Protein AF-A0AAN8XB93-F1 (afdb_monomer)

pLDDT: mean 81.36, std 16.28, range [37.06, 94.62]

Structure (mmCIF, N/CA/C/O backbone):
data_AF-A0AAN8XB93-F1
#
_entry.id   AF-A0AAN8XB93-F1
#
loop_
_atom_site.group_PDB
_atom_site.id
_atom_site.type_symbol
_atom_site.label_atom_id
_atom_site.label_alt_id
_atom_site.label_comp_id
_atom_site.label_asym_id
_atom_site.label_entity_id
_atom_site.label_seq_id
_atom_site.pdbx_PDB_ins_code
_atom_site.Cartn_x
_atom_site.Cartn_y
_atom_site.Cartn_z
_atom_site.occupancy
_atom_site.B_iso_or_equiv
_atom_site.auth_seq_id
_atom_site.auth_comp_id
_atom_site.auth_asym_id
_atom_site.auth_atom_id
_atom_site.pdbx_PDB_model_num
ATOM 1 N N . MET A 1 1 ? 2.899 13.174 -24.686 1.00 37.06 1 MET A N 1
ATOM 2 C CA . MET A 1 1 ? 2.748 13.073 -23.219 1.00 37.06 1 MET A CA 1
ATOM 3 C C . MET A 1 1 ? 1.898 11.842 -22.957 1.00 37.06 1 MET A C 1
ATOM 5 O O . MET A 1 1 ? 0.774 11.823 -23.434 1.00 37.06 1 MET A O 1
ATOM 9 N N . ARG A 1 2 ? 2.449 10.775 -22.360 1.00 38.81 2 ARG A N 1
ATOM 10 C CA . ARG A 1 2 ? 1.648 9.592 -21.995 1.00 38.81 2 ARG A CA 1
ATOM 11 C C . ARG A 1 2 ? 0.946 9.887 -20.676 1.00 38.81 2 ARG A C 1
ATOM 13 O O . ARG A 1 2 ? 1.606 10.317 -19.733 1.00 38.81 2 ARG A O 1
ATOM 20 N N . ASN A 1 3 ? -0.370 9.711 -20.660 1.00 40.78 3 ASN A N 1
ATOM 21 C CA . ASN A 1 3 ? -1.171 9.831 -19.453 1.00 40.78 3 ASN A CA 1
ATOM 22 C C . ASN A 1 3 ? -0.807 8.695 -18.496 1.00 40.78 3 ASN A C 1
ATOM 24 O O . ASN A 1 3 ? -0.714 7.539 -18.894 1.00 40.78 3 ASN A O 1
ATOM 28 N N . ILE A 1 4 ? -0.614 9.056 -17.232 1.00 54.22 4 ILE A N 1
ATOM 29 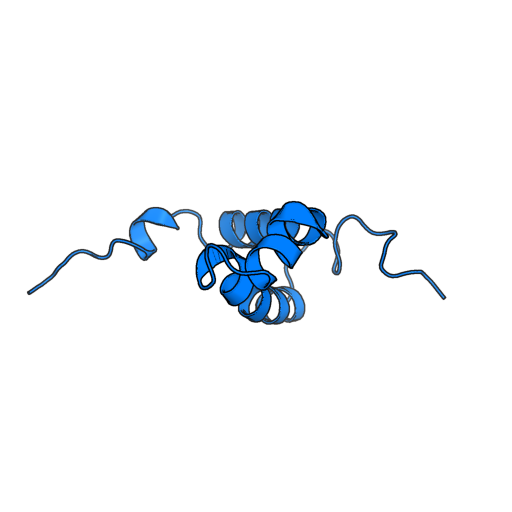C CA . ILE A 1 4 ? -0.286 8.158 -16.115 1.00 54.22 4 ILE A CA 1
ATOM 30 C C . ILE A 1 4 ? -1.392 7.118 -15.837 1.00 54.22 4 ILE A C 1
ATOM 32 O O . ILE A 1 4 ? -1.168 6.164 -15.105 1.00 54.22 4 ILE A O 1
ATOM 36 N N . SER A 1 5 ? -2.573 7.270 -16.439 1.00 55.66 5 SER A N 1
ATOM 37 C CA . SER A 1 5 ? -3.717 6.372 -16.264 1.00 55.66 5 SER A CA 1
ATOM 38 C C . SER A 1 5 ? -3.709 5.123 -17.154 1.00 55.66 5 SER A C 1
ATOM 40 O O . SER A 1 5 ? -4.588 4.290 -16.986 1.00 55.66 5 SER A O 1
ATOM 42 N N . ASP A 1 6 ? -2.778 5.007 -18.109 1.00 47.09 6 ASP A N 1
ATOM 43 C CA . ASP A 1 6 ? -2.829 3.994 -19.184 1.00 47.09 6 ASP A CA 1
ATOM 44 C C . ASP A 1 6 ? -1.877 2.802 -18.991 1.00 47.09 6 ASP A C 1
ATOM 46 O O . ASP A 1 6 ? -1.701 1.986 -19.897 1.00 47.09 6 ASP A O 1
ATOM 50 N N . THR A 1 7 ? -1.229 2.683 -17.834 1.00 46.56 7 THR A N 1
ATOM 51 C CA . THR A 1 7 ? -0.376 1.531 -17.527 1.00 46.56 7 THR A CA 1
ATOM 52 C C . THR A 1 7 ? -0.857 0.872 -16.250 1.00 46.56 7 THR A C 1
ATOM 54 O O . THR A 1 7 ? -0.866 1.518 -15.204 1.00 46.56 7 THR A O 1
ATOM 57 N N . ASP A 1 8 ? -1.201 -0.415 -16.346 1.00 52.03 8 ASP A N 1
ATOM 58 C CA . ASP A 1 8 ? -1.660 -1.264 -15.235 1.00 52.03 8 ASP A CA 1
ATOM 59 C C . ASP A 1 8 ? -0.697 -1.292 -14.038 1.00 52.03 8 ASP A C 1
ATOM 61 O O . ASP 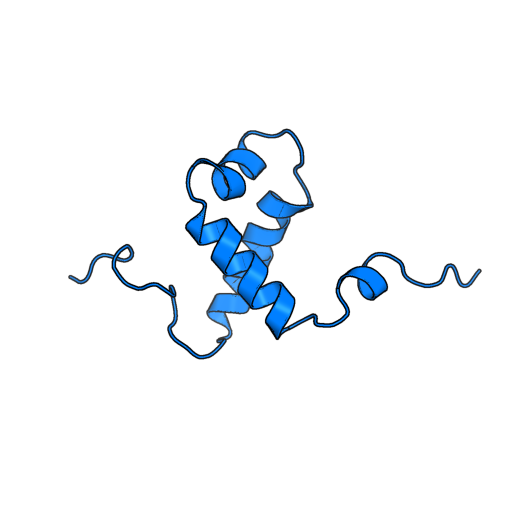A 1 8 ? -1.086 -1.696 -12.950 1.00 52.03 8 ASP A O 1
ATOM 65 N N . ASP A 1 9 ? 0.521 -0.773 -14.200 1.00 51.12 9 ASP A N 1
ATOM 66 C CA . ASP A 1 9 ? 1.470 -0.528 -13.132 1.00 51.12 9 ASP A CA 1
ATOM 67 C C . ASP A 1 9 ? 2.148 0.829 -13.314 1.00 51.12 9 ASP A C 1
ATOM 69 O O . ASP A 1 9 ? 2.758 1.090 -14.352 1.00 51.12 9 ASP A O 1
ATOM 73 N N . PHE A 1 10 ? 2.119 1.671 -12.277 1.00 52.47 10 PHE A N 1
ATOM 74 C CA . PHE A 1 10 ? 2.817 2.965 -12.237 1.00 52.47 10 PHE A CA 1
ATOM 75 C C . PHE A 1 10 ? 4.327 2.862 -12.566 1.00 52.47 10 PHE A C 1
ATOM 77 O O . PHE A 1 10 ? 4.940 3.869 -12.920 1.00 52.47 10 PHE A O 1
ATOM 84 N N . PHE A 1 11 ? 4.925 1.664 -12.484 1.00 57.88 11 PHE A N 1
ATOM 85 C CA . PHE A 1 11 ? 6.361 1.428 -12.677 1.00 57.88 11 PHE A CA 1
ATOM 86 C C . PHE A 1 11 ? 6.711 0.119 -13.430 1.00 57.88 11 PHE A C 1
ATOM 88 O O . PHE A 1 11 ? 7.885 -0.236 -13.537 1.00 57.88 11 PHE A O 1
ATOM 95 N N . GLY A 1 12 ? 5.725 -0.560 -14.034 1.00 61.41 12 GLY A N 1
ATOM 96 C CA . GLY A 1 12 ? 5.916 -1.807 -14.795 1.00 61.41 12 GLY A CA 1
ATOM 97 C C . GLY A 1 12 ? 5.966 -3.093 -13.949 1.00 61.41 12 GLY A C 1
ATOM 98 O O . GLY A 1 12 ? 5.533 -3.120 -12.801 1.00 61.41 12 GLY A O 1
ATOM 99 N N . ASP A 1 13 ? 6.506 -4.165 -14.543 1.00 64.88 13 ASP A N 1
ATOM 100 C CA . ASP A 1 13 ? 6.444 -5.556 -14.040 1.00 64.88 13 ASP A CA 1
ATOM 101 C C . ASP A 1 13 ? 7.471 -5.879 -12.928 1.00 64.88 13 ASP A C 1
ATOM 103 O O . ASP A 1 13 ? 7.479 -6.966 -12.356 1.00 64.88 13 ASP A O 1
ATOM 107 N N . ARG A 1 14 ? 8.385 -4.949 -12.611 1.00 72.50 14 ARG A N 1
ATOM 108 C CA . ARG A 1 14 ? 9.406 -5.134 -11.565 1.00 72.50 14 ARG A CA 1
ATOM 109 C C . ARG A 1 14 ? 9.307 -4.053 -10.505 1.00 72.50 14 ARG A C 1
ATOM 111 O O . ARG A 1 14 ? 9.363 -2.872 -10.824 1.00 72.50 14 ARG A O 1
ATOM 118 N N . LEU A 1 15 ? 9.281 -4.489 -9.248 1.00 79.12 15 LEU A N 1
ATOM 119 C CA . LEU A 1 15 ? 9.313 -3.619 -8.079 1.00 79.12 15 LEU A CA 1
ATOM 120 C C . LEU A 1 15 ? 10.579 -2.749 -8.088 1.00 79.12 15 LEU A C 1
ATOM 122 O O . LEU A 1 15 ? 11.695 -3.267 -8.194 1.00 79.12 15 LEU A O 1
ATOM 126 N N . CYS A 1 16 ? 10.417 -1.437 -7.949 1.00 83.38 16 CYS A N 1
ATOM 127 C CA . CYS A 1 16 ? 11.521 -0.490 -7.850 1.00 83.38 16 CYS A CA 1
ATOM 128 C C . CYS A 1 16 ? 11.471 0.323 -6.546 1.00 83.38 16 CYS A C 1
ATOM 130 O O . CYS A 1 16 ? 10.525 0.259 -5.766 1.00 83.38 16 CYS A O 1
ATOM 132 N N . THR A 1 17 ? 12.505 1.126 -6.284 1.00 85.31 17 THR A N 1
ATOM 133 C CA . THR A 1 17 ? 12.571 1.955 -5.067 1.00 85.31 17 THR A CA 1
ATOM 134 C C . THR A 1 17 ? 11.431 2.973 -4.981 1.00 85.31 17 THR A C 1
ATOM 136 O O . THR A 1 17 ? 10.96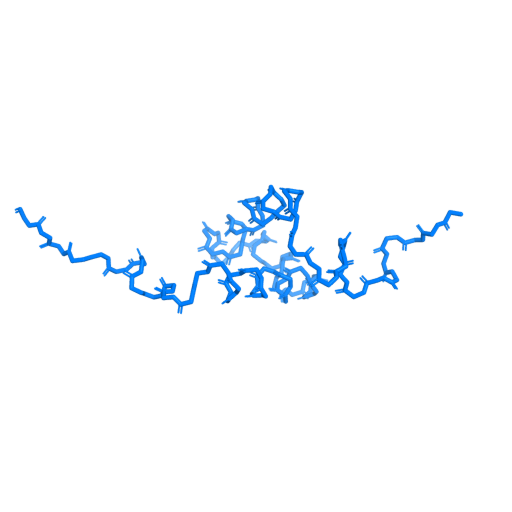4 3.273 -3.882 1.00 85.31 17 THR A O 1
ATOM 139 N N . ALA A 1 18 ? 10.965 3.492 -6.122 1.00 86.38 18 ALA A N 1
ATOM 140 C CA . ALA A 1 18 ? 9.825 4.403 -6.151 1.00 86.38 18 ALA A CA 1
ATOM 141 C C . ALA A 1 18 ? 8.541 3.701 -5.690 1.00 86.38 18 ALA A C 1
ATOM 143 O O . ALA A 1 18 ? 7.774 4.293 -4.932 1.00 86.38 18 ALA A O 1
ATOM 144 N N . ASP A 1 19 ? 8.361 2.425 -6.050 1.00 86.75 19 ASP A N 1
ATOM 145 C CA . ASP A 1 19 ? 7.213 1.642 -5.599 1.00 86.75 19 ASP A CA 1
ATOM 146 C C . ASP A 1 19 ? 7.172 1.510 -4.078 1.00 86.75 19 ASP A C 1
ATOM 148 O O . ASP A 1 19 ? 6.131 1.718 -3.461 1.00 86.75 19 ASP A O 1
ATOM 152 N N . CYS A 1 20 ? 8.322 1.250 -3.450 1.00 87.88 20 CYS A N 1
ATOM 153 C CA . CYS A 1 20 ? 8.417 1.169 -1.993 1.00 87.88 20 CYS A CA 1
ATOM 154 C C . CYS A 1 20 ? 8.032 2.493 -1.315 1.00 87.88 20 CYS A C 1
ATOM 156 O O . CYS A 1 20 ? 7.357 2.489 -0.284 1.00 87.88 20 CYS A O 1
ATOM 158 N N . ALA A 1 21 ? 8.445 3.629 -1.886 1.00 90.62 21 ALA A N 1
ATOM 159 C CA . ALA A 1 21 ? 8.120 4.946 -1.344 1.00 90.62 21 ALA A CA 1
ATOM 160 C C . ALA A 1 21 ? 6.618 5.257 -1.460 1.00 90.62 21 ALA A C 1
ATOM 162 O O . ALA A 1 21 ? 6.004 5.711 -0.491 1.00 90.62 21 ALA A O 1
ATOM 163 N N . VAL A 1 22 ? 6.017 4.968 -2.619 1.00 91.25 22 VAL A N 1
ATOM 164 C CA . VAL A 1 22 ? 4.579 5.163 -2.861 1.00 91.25 22 VAL A CA 1
ATOM 165 C C . VAL A 1 22 ? 3.751 4.225 -1.982 1.00 91.25 22 VAL A C 1
ATOM 167 O O . VAL A 1 22 ? 2.826 4.672 -1.303 1.00 91.25 22 VAL A O 1
ATOM 170 N N . PHE A 1 23 ? 4.125 2.946 -1.909 1.00 92.88 23 PHE A N 1
ATOM 171 C CA . PHE A 1 23 ? 3.506 1.970 -1.014 1.00 92.88 23 PHE A CA 1
ATOM 172 C C . PHE A 1 23 ? 3.552 2.416 0.451 1.00 92.88 23 PHE A C 1
ATOM 174 O O . PHE A 1 23 ? 2.553 2.314 1.162 1.00 92.88 23 PHE A O 1
ATOM 181 N N . GLY A 1 24 ? 4.679 2.970 0.906 1.00 92.31 24 GLY A N 1
ATOM 182 C CA . GLY A 1 24 ? 4.815 3.483 2.268 1.00 92.31 24 GLY A CA 1
ATOM 183 C C . GLY A 1 24 ? 3.762 4.539 2.616 1.00 92.31 24 GLY A C 1
ATOM 184 O O . GLY A 1 24 ? 3.201 4.505 3.707 1.00 92.31 24 GLY A O 1
ATOM 185 N N . GLN A 1 25 ? 3.424 5.428 1.681 1.00 93.44 25 GLN A N 1
ATOM 186 C CA . GLN A 1 25 ? 2.380 6.435 1.889 1.00 93.44 25 GLN A CA 1
ATOM 187 C C . GLN A 1 25 ? 0.973 5.841 1.780 1.00 93.44 25 GLN A C 1
ATOM 189 O O . GLN A 1 25 ? 0.132 6.081 2.646 1.00 93.44 25 GLN A O 1
ATOM 194 N N . LEU A 1 26 ? 0.714 5.041 0.743 1.00 94.44 26 LEU A N 1
ATOM 195 C CA . LEU A 1 26 ? -0.610 4.464 0.510 1.00 94.44 26 LEU A CA 1
ATOM 196 C C . LEU A 1 26 ? -1.013 3.454 1.590 1.00 94.44 26 LEU A C 1
ATOM 198 O O . LEU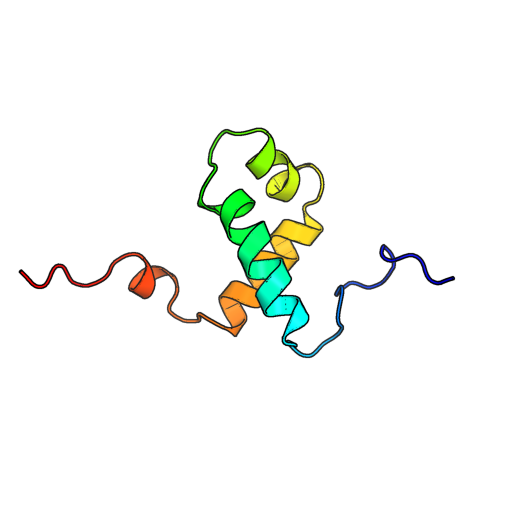 A 1 26 ? -2.184 3.394 1.956 1.00 94.44 26 LEU A O 1
ATOM 202 N N . SER A 1 27 ? -0.058 2.714 2.155 1.00 93.69 27 SER A N 1
ATOM 203 C CA . SER A 1 27 ? -0.310 1.766 3.247 1.00 93.69 27 SER A CA 1
ATOM 204 C C . SER A 1 27 ? -0.898 2.443 4.491 1.00 93.69 27 SER A C 1
ATOM 206 O O . SER A 1 27 ? -1.753 1.858 5.156 1.00 93.69 27 SER A O 1
ATOM 208 N N . GLN A 1 28 ? -0.518 3.698 4.767 1.00 94.44 28 GLN A N 1
ATOM 209 C CA . GLN A 1 28 ? -1.099 4.479 5.864 1.00 94.44 28 GLN A CA 1
ATOM 210 C C . GLN A 1 28 ? -2.578 4.777 5.626 1.00 94.44 28 GLN A C 1
ATOM 212 O O . GLN A 1 28 ? -3.383 4.685 6.547 1.00 94.44 28 GLN A O 1
ATOM 217 N N . LEU A 1 29 ? -2.945 5.102 4.387 1.00 94.50 29 LEU A N 1
ATOM 218 C CA . LEU A 1 29 ? -4.333 5.381 4.024 1.00 94.50 29 LEU A CA 1
ATOM 219 C C . LEU A 1 29 ? -5.165 4.094 3.993 1.00 94.50 29 LEU A C 1
ATOM 221 O O . LEU A 1 29 ? -6.312 4.099 4.420 1.00 94.50 29 LEU A O 1
ATOM 225 N N . MET A 1 30 ? -4.574 2.997 3.513 1.00 93.06 30 MET A N 1
ATOM 226 C CA . MET A 1 30 ? -5.268 1.731 3.283 1.00 93.06 30 MET A CA 1
ATOM 227 C C . MET A 1 30 ? -5.520 0.924 4.558 1.00 93.06 30 MET A C 1
ATOM 229 O O . MET A 1 30 ? -6.595 0.359 4.709 1.00 93.06 30 MET A O 1
ATOM 233 N N . TRP A 1 31 ? -4.540 0.838 5.463 1.00 92.31 31 TRP A N 1
ATOM 234 C CA . TRP A 1 31 ? -4.639 -0.025 6.651 1.00 92.31 31 TRP A CA 1
ATOM 235 C C . TRP A 1 31 ? -4.617 0.736 7.974 1.00 92.31 31 TRP A C 1
ATOM 237 O O . TRP A 1 31 ? -5.015 0.176 8.992 1.0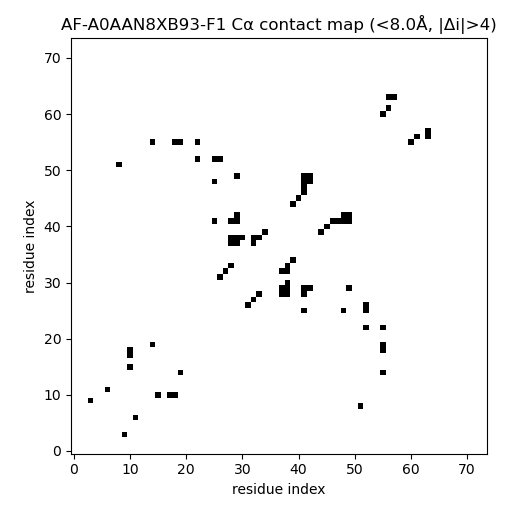0 92.31 31 TRP A O 1
ATOM 247 N N . ASN A 1 32 ? -4.178 1.997 7.979 1.00 91.94 32 ASN A N 1
ATOM 248 C CA . ASN A 1 32 ? -3.974 2.770 9.208 1.00 91.94 32 ASN A CA 1
ATOM 249 C C . ASN A 1 32 ? -5.004 3.900 9.404 1.00 91.94 32 ASN A C 1
ATOM 251 O O . ASN A 1 32 ? -4.919 4.645 10.379 1.00 91.94 32 ASN A O 1
ATOM 255 N N . ALA A 1 33 ? -5.986 4.031 8.503 1.00 91.81 33 ALA A N 1
ATOM 256 C CA . ALA A 1 33 ? -7.032 5.055 8.564 1.00 91.81 33 ALA A CA 1
ATOM 257 C C . ALA A 1 33 ? -8.465 4.506 8.345 1.00 91.81 33 ALA A C 1
ATOM 259 O O . ALA A 1 33 ? -9.220 5.102 7.566 1.00 91.81 33 ALA A O 1
ATOM 260 N N . PRO A 1 34 ? -8.866 3.407 9.019 1.00 91.75 34 PRO A N 1
ATOM 261 C CA . PRO A 1 34 ? -10.154 2.758 8.781 1.00 91.75 34 PRO A CA 1
ATOM 262 C C . PRO A 1 34 ? -11.345 3.675 9.102 1.00 91.75 34 PRO A C 1
ATOM 264 O O . PRO A 1 34 ? -11.328 4.433 10.073 1.00 91.75 34 PRO A O 1
ATOM 267 N N . GLY A 1 35 ? -12.392 3.603 8.285 1.00 91.00 35 GLY A N 1
ATOM 268 C CA . GLY A 1 35 ? -13.618 4.396 8.377 1.00 91.00 35 GLY A CA 1
ATOM 269 C C . GLY A 1 35 ? -13.468 5.858 7.952 1.00 91.00 35 GLY A C 1
ATOM 270 O O . GLY A 1 35 ? -14.412 6.638 8.090 1.00 91.00 35 GLY A O 1
ATOM 271 N N . THR A 1 36 ? -12.297 6.269 7.459 1.00 94.62 36 THR A N 1
ATOM 272 C CA . THR A 1 36 ? -12.059 7.654 7.039 1.00 94.62 36 THR A CA 1
ATOM 273 C C . THR A 1 36 ? -12.239 7.829 5.534 1.00 94.62 36 THR A C 1
ATOM 275 O O . THR A 1 36 ? -12.073 6.906 4.740 1.00 94.62 36 THR A O 1
ATOM 278 N N . ARG A 1 37 ? -12.462 9.076 5.104 1.00 93.69 37 ARG A N 1
ATOM 279 C CA . ARG A 1 37 ? -12.446 9.451 3.677 1.00 93.69 37 ARG A CA 1
ATOM 280 C C . ARG A 1 37 ? -11.138 9.100 2.954 1.00 93.69 37 ARG A C 1
ATOM 282 O O . ARG A 1 37 ? -11.116 9.081 1.729 1.00 93.69 37 ARG A O 1
ATOM 289 N N . TYR A 1 38 ? -10.047 8.910 3.694 1.00 91.44 38 TYR A N 1
ATOM 290 C CA . TYR A 1 38 ? -8.740 8.586 3.133 1.00 91.44 38 TYR A CA 1
ATOM 291 C C . TYR A 1 38 ? -8.619 7.105 2.792 1.00 91.44 38 TYR A C 1
ATOM 293 O O . TYR A 1 38 ? -8.053 6.782 1.752 1.00 91.44 38 TYR A O 1
ATOM 301 N N . GLU A 1 39 ? -9.210 6.231 3.607 1.00 94.19 39 GLU A N 1
ATOM 302 C CA . GLU A 1 39 ? -9.375 4.823 3.247 1.00 94.19 39 GLU A CA 1
ATOM 303 C C . GLU A 1 39 ? -10.243 4.717 1.993 1.00 94.19 39 GLU A C 1
ATOM 305 O O . GLU A 1 39 ? -9.782 4.175 0.992 1.00 94.19 39 GLU A O 1
ATOM 310 N N . ALA A 1 40 ? -11.426 5.348 1.994 1.00 93.56 40 ALA A N 1
ATOM 311 C CA . ALA A 1 40 ? -12.344 5.341 0.850 1.00 93.56 40 ALA A CA 1
ATOM 312 C C . ALA A 1 40 ? -11.701 5.871 -0.446 1.00 93.56 40 ALA A C 1
ATOM 314 O O . ALA A 1 40 ? -12.053 5.449 -1.547 1.00 93.56 40 ALA A O 1
ATOM 315 N N . LEU A 1 41 ? -10.713 6.768 -0.347 1.00 93.25 41 LEU A N 1
ATOM 316 C CA . LEU A 1 41 ? -9.960 7.232 -1.510 1.00 93.25 41 LEU A CA 1
ATOM 317 C C . LEU A 1 41 ? -9.203 6.085 -2.191 1.00 93.25 41 LEU A C 1
ATOM 319 O O . LEU A 1 41 ? -9.203 5.996 -3.415 1.00 93.25 41 LEU A O 1
ATOM 323 N N . VAL A 1 42 ? -8.583 5.204 -1.413 1.00 93.38 42 VAL A N 1
ATOM 324 C CA . VAL A 1 42 ? -7.755 4.102 -1.921 1.00 93.38 42 VAL A CA 1
ATOM 325 C C . VAL A 1 42 ? -8.581 2.837 -2.180 1.00 93.38 42 VAL A C 1
ATOM 327 O O . VAL A 1 42 ? -8.235 2.055 -3.065 1.00 93.38 42 VAL A O 1
ATOM 330 N N . THR A 1 43 ? -9.672 2.628 -1.440 1.00 9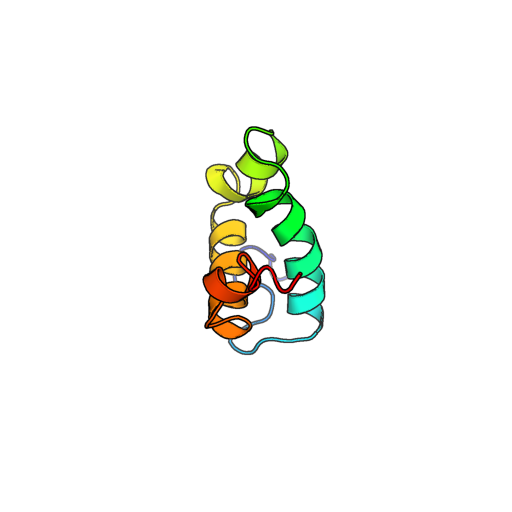1.50 43 THR A N 1
ATOM 331 C CA . THR A 1 43 ? -10.492 1.409 -1.522 1.00 91.50 43 THR A CA 1
ATOM 332 C C . THR A 1 43 ? -11.706 1.541 -2.442 1.00 91.50 43 THR A C 1
ATOM 334 O O . THR A 1 43 ? -12.081 0.551 -3.066 1.00 91.50 43 THR A O 1
ATOM 337 N N . GLU A 1 44 ? -12.293 2.736 -2.579 1.00 93.31 44 GLU A N 1
ATOM 338 C CA . GLU A 1 44 ? -13.530 2.955 -3.349 1.00 93.31 44 GLU A CA 1
ATOM 339 C C . GLU A 1 44 ? -13.320 3.862 -4.567 1.00 93.31 44 GLU A C 1
ATOM 341 O O . GLU A 1 44 ? -13.707 3.503 -5.678 1.00 93.31 44 GLU A O 1
ATOM 346 N N . LEU A 1 45 ? -12.707 5.038 -4.379 1.00 93.75 45 LEU A N 1
ATOM 347 C CA . LEU A 1 45 ? -12.569 6.039 -5.447 1.00 93.75 45 LEU A CA 1
ATOM 348 C C . LEU A 1 45 ? -11.496 5.660 -6.472 1.00 93.75 45 LEU A C 1
ATOM 350 O O . LEU A 1 45 ? -11.675 5.893 -7.667 1.00 93.75 45 LEU A O 1
ATOM 354 N N . TYR A 1 46 ? -10.391 5.073 -6.010 1.00 93.31 46 TYR A N 1
ATOM 355 C CA . TYR A 1 46 ? -9.271 4.656 -6.852 1.00 93.31 46 TYR A CA 1
ATOM 356 C C . TYR A 1 46 ? -8.851 3.216 -6.525 1.00 93.31 46 TYR A C 1
ATOM 358 O O . TYR A 1 46 ? -7.755 2.994 -6.008 1.00 93.31 46 TYR A O 1
ATOM 366 N N . PRO A 1 47 ? -9.689 2.213 -6.844 1.00 88.75 47 PRO A N 1
ATOM 367 C CA . PRO A 1 47 ? -9.442 0.819 -6.471 1.00 88.75 47 PRO A CA 1
ATOM 368 C C . PRO A 1 47 ? -8.160 0.240 -7.090 1.00 88.75 47 PRO A C 1
ATOM 370 O O . PRO A 1 47 ? -7.592 -0.707 -6.547 1.00 88.75 47 PRO A O 1
ATOM 373 N N . SER A 1 48 ? -7.653 0.825 -8.182 1.00 89.44 48 SER A N 1
ATOM 374 C CA . SER A 1 48 ? -6.342 0.484 -8.749 1.00 89.44 48 SER A CA 1
ATOM 375 C C . SER A 1 48 ? -5.188 0.758 -7.778 1.00 89.44 48 SER A C 1
ATOM 377 O O . SER A 1 48 ? -4.232 -0.013 -7.745 1.00 89.44 48 SER A O 1
ATOM 379 N N . LEU A 1 49 ? -5.288 1.789 -6.929 1.00 91.00 49 LEU A N 1
ATOM 380 C CA . LEU A 1 49 ? -4.308 2.053 -5.870 1.00 91.00 49 LEU A CA 1
ATOM 381 C C . LEU A 1 49 ? -4.374 0.986 -4.775 1.00 91.00 49 LEU A C 1
ATOM 383 O O . LEU A 1 49 ? -3.337 0.523 -4.304 1.00 91.00 49 LEU A O 1
ATOM 387 N N . GLY A 1 50 ? -5.579 0.547 -4.401 1.00 91.25 50 GLY A N 1
ATOM 388 C CA . GLY A 1 50 ? -5.758 -0.580 -3.485 1.00 91.25 50 GLY A CA 1
ATOM 389 C C . GLY A 1 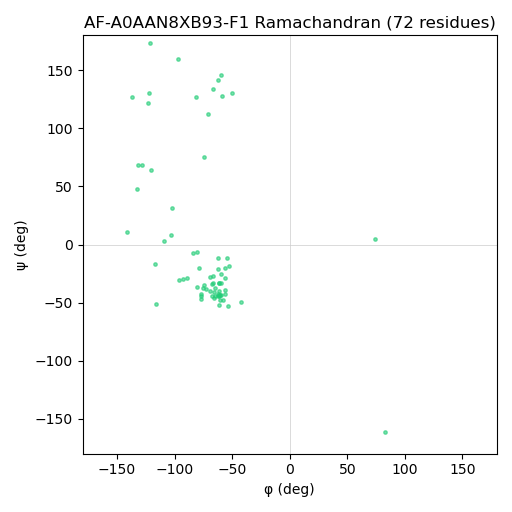50 ? -5.183 -1.884 -4.048 1.00 91.25 50 GLY A C 1
ATOM 390 O O . GLY A 1 50 ? -4.464 -2.601 -3.351 1.00 91.25 50 GLY A O 1
ATOM 391 N N . ALA A 1 51 ? -5.437 -2.176 -5.326 1.00 90.94 51 ALA A N 1
ATOM 392 C CA . ALA A 1 51 ? -4.875 -3.339 -6.015 1.00 90.94 51 ALA A CA 1
ATOM 393 C C . ALA A 1 51 ? -3.338 -3.292 -6.065 1.00 90.94 51 ALA A C 1
ATOM 395 O O . ALA A 1 51 ? -2.678 -4.280 -5.743 1.00 90.94 51 ALA A O 1
ATOM 396 N N . TYR A 1 52 ? -2.770 -2.127 -6.377 1.00 90.31 52 TYR A N 1
ATOM 397 C CA . TYR A 1 52 ? -1.331 -1.884 -6.353 1.00 90.31 52 TYR A CA 1
ATOM 398 C C . TYR A 1 52 ? -0.717 -2.141 -4.966 1.00 90.31 52 TYR A C 1
ATOM 400 O O . TYR A 1 52 ? 0.261 -2.883 -4.848 1.00 90.31 52 TYR A O 1
ATOM 408 N N . CYS A 1 53 ? -1.326 -1.608 -3.902 1.00 92.44 53 CYS A N 1
ATOM 409 C CA . CYS A 1 53 ? -0.887 -1.853 -2.528 1.00 92.44 53 CYS A CA 1
ATOM 410 C C . CYS A 1 53 ? -0.926 -3.338 -2.158 1.00 92.44 53 CYS A C 1
ATOM 412 O O . CYS A 1 53 ? 0.027 -3.845 -1.567 1.00 92.44 53 CYS A O 1
ATOM 414 N N . ASN A 1 54 ? -1.994 -4.050 -2.529 1.00 91.81 54 ASN A N 1
ATOM 415 C CA . ASN A 1 54 ? -2.092 -5.492 -2.302 1.00 91.81 54 ASN A CA 1
ATOM 416 C C . ASN A 1 54 ? -0.980 -6.255 -3.038 1.00 91.81 54 ASN A C 1
ATOM 418 O O . ASN A 1 54 ? -0.333 -7.104 -2.434 1.00 91.81 54 ASN A O 1
ATOM 422 N N . ARG A 1 55 ? -0.685 -5.905 -4.297 1.00 90.62 55 ARG A N 1
ATOM 423 C CA . ARG A 1 55 ? 0.384 -6.546 -5.077 1.00 90.62 55 ARG A CA 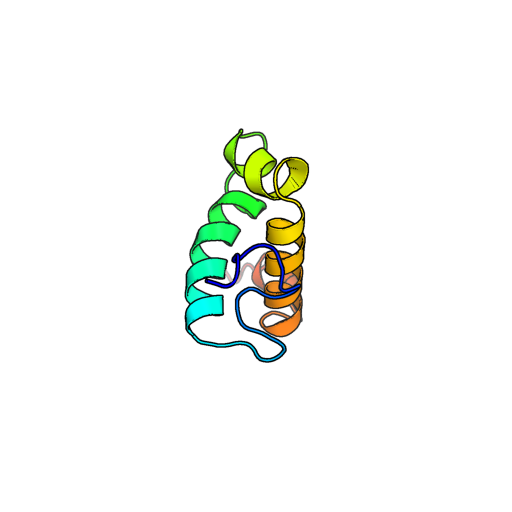1
ATOM 424 C C . ARG A 1 55 ? 1.757 -6.380 -4.429 1.00 90.62 55 ARG A C 1
ATOM 426 O O . ARG A 1 55 ? 2.491 -7.359 -4.295 1.00 90.62 55 ARG A O 1
ATOM 433 N N . ILE A 1 56 ? 2.107 -5.162 -4.008 1.00 90.75 56 ILE A N 1
ATOM 434 C CA . ILE A 1 56 ? 3.389 -4.906 -3.332 1.00 90.75 56 ILE A CA 1
ATOM 435 C C . ILE A 1 56 ? 3.443 -5.640 -1.997 1.00 90.75 56 ILE A C 1
ATOM 437 O O . ILE A 1 56 ? 4.452 -6.283 -1.706 1.00 90.75 56 ILE A O 1
ATOM 441 N N . ARG A 1 57 ? 2.356 -5.598 -1.214 1.00 91.38 57 ARG A N 1
ATOM 442 C CA . ARG A 1 57 ? 2.251 -6.337 0.046 1.00 91.38 57 ARG A CA 1
ATOM 443 C C . ARG A 1 57 ? 2.541 -7.821 -0.165 1.00 91.38 57 ARG A C 1
ATOM 445 O O . ARG A 1 57 ? 3.411 -8.358 0.507 1.00 91.38 57 ARG A O 1
ATOM 452 N N . ASP A 1 58 ? 1.853 -8.455 -1.107 1.00 90.38 58 ASP A N 1
ATOM 453 C CA . ASP A 1 58 ? 1.955 -9.898 -1.343 1.00 90.38 58 ASP A CA 1
ATOM 454 C C . ASP A 1 58 ? 3.326 -10.294 -1.920 1.00 90.38 58 ASP A C 1
ATOM 456 O O . ASP A 1 58 ? 3.815 -11.392 -1.661 1.00 90.38 58 ASP A O 1
ATOM 460 N N . THR A 1 59 ? 3.981 -9.381 -2.646 1.00 88.25 59 THR A N 1
ATOM 461 C CA . THR A 1 59 ? 5.327 -9.589 -3.208 1.00 88.25 59 THR A CA 1
ATOM 462 C C . THR A 1 59 ? 6.429 -9.446 -2.155 1.00 88.25 59 THR A C 1
ATOM 464 O O . THR A 1 59 ? 7.372 -10.235 -2.132 1.00 88.25 59 THR A O 1
ATOM 467 N N . VAL A 1 60 ? 6.346 -8.424 -1.298 1.00 88.44 60 VAL A N 1
ATOM 468 C CA . VAL A 1 60 ? 7.414 -8.057 -0.349 1.00 88.44 60 VAL A CA 1
ATOM 469 C C . VAL A 1 60 ? 7.225 -8.728 1.014 1.00 88.44 60 VAL A C 1
ATOM 471 O O . VAL A 1 60 ? 8.203 -9.028 1.697 1.00 88.44 60 VAL A O 1
ATOM 474 N N . TYR A 1 61 ? 5.980 -8.993 1.408 1.00 87.88 61 TYR A N 1
ATOM 475 C CA . TYR A 1 61 ? 5.610 -9.492 2.732 1.00 87.88 61 TYR A CA 1
ATOM 476 C C . TYR A 1 61 ? 4.721 -10.745 2.636 1.00 87.88 61 TYR A C 1
ATOM 478 O O . TYR A 1 61 ? 3.555 -10.711 3.038 1.00 87.88 61 TYR A O 1
ATOM 486 N N . PRO A 1 62 ? 5.258 -11.885 2.166 1.00 86.06 62 PRO A N 1
ATOM 487 C CA . PRO A 1 62 ? 4.481 -13.120 2.010 1.00 86.06 62 PRO A CA 1
ATOM 488 C C . PRO A 1 62 ? 3.873 -13.630 3.331 1.00 86.06 62 PRO A C 1
ATOM 490 O O . PRO A 1 62 ? 2.833 -14.282 3.334 1.00 86.06 62 PRO A O 1
ATOM 493 N N . ASP A 1 63 ? 4.483 -13.288 4.469 1.00 89.38 63 ASP A N 1
ATOM 494 C CA . ASP A 1 63 ? 4.024 -13.625 5.821 1.00 89.38 63 ASP A CA 1
ATOM 495 C C . ASP A 1 63 ? 3.341 -12.442 6.543 1.00 89.38 63 ASP A C 1
ATOM 497 O O . ASP A 1 63 ? 3.415 -12.327 7.767 1.00 89.38 63 ASP A O 1
ATOM 501 N N . TRP A 1 64 ? 2.666 -11.549 5.809 1.00 87.38 64 TRP A N 1
ATOM 502 C CA . TRP A 1 64 ? 2.063 -10.309 6.331 1.00 87.38 64 TRP A CA 1
ATOM 503 C C . TRP A 1 64 ? 1.334 -10.464 7.679 1.00 87.38 64 TRP A C 1
ATOM 505 O O . TRP A 1 64 ? 1.607 -9.735 8.631 1.00 87.38 64 TRP A O 1
ATOM 515 N N . ASN A 1 65 ? 0.458 -11.465 7.807 1.00 86.50 65 ASN A N 1
ATOM 516 C CA . ASN A 1 65 ? -0.323 -11.681 9.031 1.00 86.50 65 ASN A CA 1
ATOM 517 C C . ASN A 1 65 ? 0.527 -12.082 10.247 1.00 86.50 65 ASN A C 1
ATOM 519 O O . ASN A 1 65 ? 0.129 -11.805 11.379 1.00 86.50 65 ASN A O 1
ATOM 523 N N . LYS A 1 66 ? 1.684 -12.724 10.039 1.00 85.06 66 LYS A N 1
ATOM 524 C CA . LYS A 1 66 ? 2.622 -13.041 11.128 1.00 85.06 66 LYS A CA 1
ATOM 525 C C . LYS A 1 66 ? 3.369 -11.791 11.587 1.00 85.06 66 LYS A C 1
ATOM 527 O O . LYS A 1 66 ? 3.622 -11.646 12.774 1.00 85.06 66 LYS A O 1
ATOM 532 N N . LEU A 1 67 ? 3.679 -10.875 10.665 1.00 83.62 67 LEU A N 1
ATOM 533 C CA . LEU A 1 67 ? 4.342 -9.604 10.983 1.00 83.62 67 LEU A CA 1
ATOM 534 C C . LEU A 1 67 ? 3.446 -8.673 11.807 1.00 83.62 67 LEU A C 1
ATOM 536 O O . LEU A 1 67 ? 3.941 -7.944 12.659 1.00 83.62 67 LEU A O 1
ATOM 540 N N . LEU A 1 68 ? 2.132 -8.716 11.571 1.00 83.06 68 LEU A N 1
ATOM 541 C CA . LEU A 1 68 ? 1.154 -7.933 12.332 1.00 83.06 68 LEU A CA 1
ATOM 542 C C . LEU A 1 68 ? 0.821 -8.527 13.708 1.00 83.06 68 LEU A C 1
ATOM 544 O O . LEU A 1 68 ? 0.333 -7.807 14.573 1.00 83.06 68 LEU A O 1
ATOM 548 N N . ASN A 1 69 ? 1.091 -9.817 13.917 1.00 82.06 69 ASN A N 1
ATOM 549 C CA . ASN A 1 69 ? 0.866 -10.517 15.181 1.00 82.06 69 ASN A CA 1
ATOM 550 C C . ASN A 1 69 ? 2.190 -11.091 15.709 1.00 82.06 69 ASN A C 1
ATOM 552 O O . ASN A 1 69 ? 2.342 -12.318 15.756 1.00 82.06 69 ASN A O 1
ATOM 556 N N . PRO A 1 70 ? 3.175 -10.243 16.063 1.00 69.62 70 PRO A N 1
ATOM 557 C CA . PRO A 1 70 ? 4.429 -10.736 16.610 1.00 69.62 70 PRO A CA 1
ATOM 558 C C . PRO A 1 70 ? 4.157 -11.531 17.898 1.00 69.62 70 PRO A C 1
ATOM 560 O O . PRO A 1 70 ? 3.232 -11.184 18.644 1.00 69.62 70 PRO A O 1
ATOM 563 N N . PRO A 1 71 ? 4.938 -12.592 18.184 1.00 70.06 71 PRO A N 1
ATOM 564 C CA . PRO A 1 71 ? 4.878 -13.259 19.475 1.00 70.06 71 PRO A CA 1
ATOM 565 C C . PRO A 1 71 ? 4.996 -12.216 20.586 1.00 70.06 71 PRO A C 1
ATOM 567 O O . PRO A 1 71 ? 5.887 -11.365 20.550 1.00 70.06 71 PRO A O 1
ATOM 570 N N . ILE A 1 72 ? 4.081 -12.262 21.557 1.00 69.50 72 ILE A N 1
ATOM 571 C CA . ILE A 1 72 ? 4.207 -11.474 22.784 1.00 69.50 72 ILE A CA 1
ATOM 572 C C . ILE A 1 72 ? 5.285 -12.160 23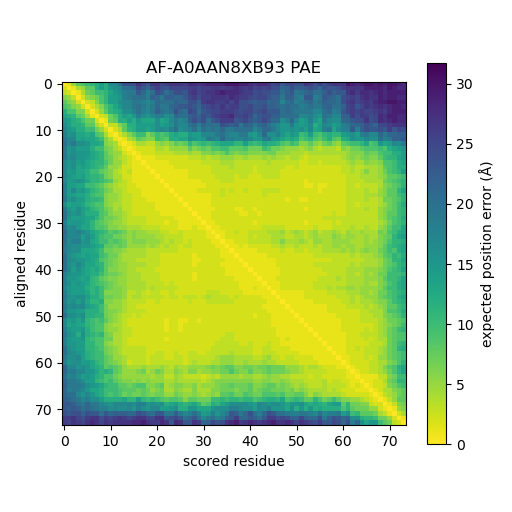.624 1.00 69.50 72 ILE A C 1
ATOM 574 O O . ILE A 1 72 ? 4.981 -12.877 24.578 1.00 69.50 72 ILE A O 1
ATOM 578 N N . ASP A 1 73 ? 6.543 -11.994 23.234 1.00 66.31 73 ASP A N 1
ATOM 579 C CA . ASP A 1 73 ? 7.651 -12.299 24.123 1.00 66.31 73 ASP A CA 1
ATOM 580 C C . ASP A 1 73 ? 7.640 -11.217 25.214 1.00 66.31 73 ASP A C 1
ATOM 582 O O . ASP A 1 73 ? 7.784 -10.023 24.940 1.00 66.31 73 ASP A O 1
ATOM 586 N N . LYS A 1 74 ? 7.325 -11.657 26.437 1.00 52.03 74 LYS A N 1
ATOM 587 C CA . LYS A 1 74 ? 7.383 -10.868 27.673 1.00 52.03 74 LYS A CA 1
ATOM 588 C C . LYS A 1 74 ? 8.821 -10.595 28.087 1.00 52.03 74 LYS A C 1
ATOM 590 O O . LYS A 1 74 ? 9.641 -11.529 27.957 1.00 52.03 74 LYS A O 1
#

Radius of gyration: 14.24 Å; Cα contacts (8 Å, |Δi|>4): 44; chains: 1; bounding box: 26×27×51 Å

Secondary structure (DSSP, 8-state):
---TTSSSSTT-SS--HHHHHHHHHHHHHHHSSTTSHHHHIIIII-HHHHHHHHHHHHHH-TTHHHHHS-----

Mean predicted aligned error: 8.28 Å

Foldseek 3Di:
DDDCPPDLDNVPDDDDPVLVVLLVVLVCLCPVPPPDPSNCVCVPVPVSNVVSNVVCCCVVPVPVVCVVVDPPPD

InterPro domains:
  IPR033468 Metaxin, glutathione S-transferase domain [PF17171] (10-56)
  IPR036282 Glutathione S-transferase, C-terminal domain superfamily [SSF47616] (10-58)
  IPR050931 Mitochondrial Protein Transport Metaxin [PTHR12289] (10-66)

Sequence (74 aa):
MRNISDTDDFFGDRLCTADCAVFGQLSQLMWNAPGTRYEALVTELYPSLGAYCNRIRDTVYPDWNKLLNPPIDK

Organism: Halocaridina rubra (NCBI:txid373956)

Solvent-accessible surface area (backbone atoms only — not comparable to full-atom values): 4617 Å² total; per-residue (Å²): 136,83,64,82,84,78,46,103,41,97,72,58,99,56,93,49,74,67,53,56,55,52,41,60,57,50,48,44,29,62,74,69,32,80,95,36,77,56,18,43,42,30,62,64,76,34,43,68,55,38,52,51,47,50,51,51,42,56,70,77,38,80,58,49,72,54,72,77,56,60,80,84,78,127